Protein AF-A0A1H9WDF8-F1 (afdb_monomer_lite)

Sequence (140 aa):
MDHLDITRVYDLVGEPELVAFFSSITGPGIICSLLSLLVLVLGALVAVVLLIVSSLYTIVAAYSCVSSCFRAAEVHQLLPALLSPLLVWSLFVFQVFDGPDVAAPWEVLYAFLLGGPLTVTALSVWEVRRLRSRYGITLR

pLDDT: mean 81.58, std 13.09, range [47.5, 97.31]

Structure (mmCIF, N/CA/C/O backbone):
data_AF-A0A1H9WDF8-F1
#
_entry.id   AF-A0A1H9WDF8-F1
#
loop_
_atom_site.group_PDB
_atom_site.id
_atom_site.type_symbol
_atom_site.label_atom_id
_atom_site.label_alt_id
_atom_site.label_comp_id
_atom_site.label_asym_id
_atom_site.label_entity_id
_atom_site.label_seq_id
_atom_site.pdbx_PDB_ins_code
_atom_site.Cartn_x
_atom_site.Cartn_y
_atom_site.Cartn_z
_atom_site.occupancy
_atom_site.B_iso_or_equiv
_atom_site.auth_seq_id
_atom_site.auth_comp_id
_atom_site.auth_asym_id
_atom_site.auth_atom_id
_atom_site.pdbx_PDB_model_num
ATOM 1 N N . MET A 1 1 ? -17.655 -10.557 -17.897 1.00 47.50 1 MET A N 1
ATOM 2 C CA . MET A 1 1 ? -17.022 -9.219 -17.960 1.00 47.50 1 MET A CA 1
ATOM 3 C C . MET A 1 1 ? -15.687 -9.360 -17.276 1.00 47.50 1 MET A C 1
ATOM 5 O O . MET A 1 1 ? -15.622 -9.459 -16.057 1.00 47.50 1 MET A O 1
ATOM 9 N N . ASP A 1 2 ? -14.700 -9.672 -18.101 1.00 51.19 2 ASP A N 1
ATOM 10 C CA . ASP A 1 2 ? -13.918 -10.882 -17.916 1.00 51.19 2 ASP A CA 1
ATOM 11 C C . ASP A 1 2 ? -12.494 -10.574 -17.486 1.00 51.19 2 ASP A C 1
ATOM 13 O O . ASP A 1 2 ? -11.788 -9.777 -18.095 1.00 51.19 2 ASP A O 1
ATOM 17 N N . HIS A 1 3 ? -12.045 -11.319 -16.481 1.00 49.12 3 HIS A N 1
ATOM 18 C CA . HIS A 1 3 ? -10.657 -11.388 -16.027 1.00 49.12 3 HIS A CA 1
ATOM 19 C C . HIS A 1 3 ? -9.673 -11.804 -17.153 1.00 49.12 3 HIS A C 1
ATOM 21 O O . HIS A 1 3 ? -8.460 -11.732 -16.975 1.00 49.12 3 HIS A O 1
ATOM 27 N N . LEU A 1 4 ? -10.210 -12.226 -18.307 1.00 58.75 4 LEU A N 1
ATOM 28 C CA . LEU A 1 4 ? -9.519 -12.562 -19.553 1.00 58.75 4 LEU A CA 1
ATOM 29 C C . LEU A 1 4 ? -9.144 -11.337 -20.406 1.00 58.75 4 LEU A C 1
ATOM 31 O O . LEU A 1 4 ? -8.254 -11.457 -21.243 1.00 58.75 4 LEU A O 1
ATOM 35 N N . ASP A 1 5 ? -9.787 -10.178 -20.223 1.00 56.19 5 ASP A N 1
ATOM 36 C CA . ASP A 1 5 ? -9.415 -8.959 -20.960 1.00 56.19 5 ASP A CA 1
ATOM 37 C C . ASP A 1 5 ? -8.183 -8.283 -20.348 1.00 56.19 5 ASP A C 1
ATOM 39 O O . ASP A 1 5 ? -7.329 -7.789 -21.075 1.00 56.19 5 ASP A O 1
ATOM 43 N N . ILE A 1 6 ? -8.035 -8.310 -19.020 1.00 55.22 6 ILE A N 1
ATOM 44 C CA . ILE A 1 6 ? -6.915 -7.647 -18.326 1.00 55.22 6 ILE A CA 1
ATOM 45 C C . ILE A 1 6 ? -5.588 -8.364 -18.619 1.00 55.22 6 ILE A C 1
ATOM 47 O O . ILE A 1 6 ? -4.580 -7.714 -18.893 1.00 55.22 6 ILE A O 1
ATOM 51 N N . THR A 1 7 ? -5.594 -9.699 -18.638 1.00 55.25 7 THR A N 1
ATOM 52 C CA . THR A 1 7 ? -4.427 -10.506 -19.026 1.00 55.25 7 THR A CA 1
ATOM 53 C C . THR A 1 7 ? -4.113 -10.380 -20.512 1.00 55.25 7 THR A C 1
ATOM 55 O O . THR A 1 7 ? -2.948 -10.235 -20.863 1.00 55.25 7 THR A O 1
ATOM 58 N N . ARG A 1 8 ? -5.127 -10.303 -21.387 1.00 55.81 8 ARG A N 1
ATOM 59 C CA . ARG A 1 8 ? -4.907 -9.996 -22.808 1.00 55.81 8 ARG A CA 1
ATOM 60 C C . ARG A 1 8 ? -4.316 -8.612 -23.036 1.00 55.81 8 ARG A C 1
ATOM 62 O O . ARG A 1 8 ? -3.489 -8.477 -23.920 1.00 55.81 8 ARG A O 1
ATOM 69 N N . VAL A 1 9 ? -4.707 -7.591 -22.278 1.00 53.75 9 VAL A N 1
ATOM 70 C CA . VAL A 1 9 ? -4.127 -6.243 -22.406 1.00 53.75 9 VAL A CA 1
ATOM 71 C C . VAL A 1 9 ? -2.659 -6.224 -21.960 1.00 53.75 9 VAL A C 1
ATOM 73 O O . VAL A 1 9 ? -1.844 -5.581 -22.619 1.00 53.75 9 VAL A O 1
ATOM 76 N N . TYR A 1 10 ? -2.299 -6.977 -20.915 1.00 51.59 10 TYR A N 1
ATOM 77 C CA . TYR A 1 10 ? -0.899 -7.172 -20.507 1.00 51.59 10 TYR A CA 1
ATOM 78 C C . TYR A 1 10 ? -0.082 -7.955 -21.548 1.00 51.59 10 TYR A C 1
ATOM 80 O O . TYR A 1 10 ? 1.044 -7.569 -21.847 1.00 51.59 10 TYR A O 1
ATOM 88 N N . ASP A 1 11 ? -0.667 -8.992 -22.152 1.00 55.16 11 ASP A N 1
ATOM 89 C CA . ASP A 1 11 ? -0.054 -9.751 -23.251 1.00 55.16 11 ASP A CA 1
ATOM 90 C C . ASP A 1 11 ? 0.006 -8.953 -24.575 1.00 55.16 11 ASP A C 1
ATOM 92 O O . ASP A 1 11 ? 0.860 -9.223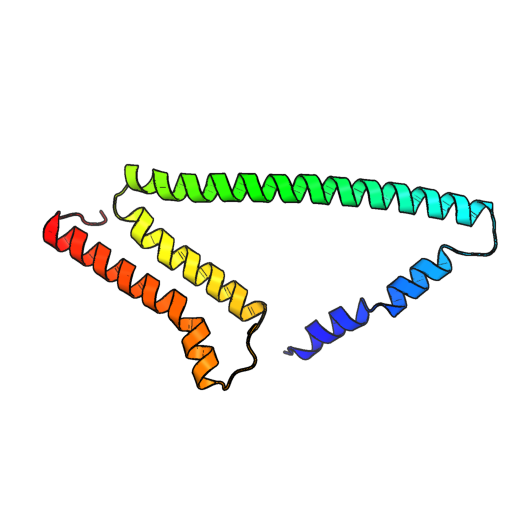 -25.419 1.00 55.16 11 ASP A O 1
ATOM 96 N N . LEU A 1 12 ? -0.870 -7.956 -24.773 1.00 55.41 12 LEU A N 1
ATOM 97 C CA . LEU A 1 12 ? -0.879 -7.049 -25.935 1.00 55.41 12 LEU A CA 1
ATOM 98 C C . LEU A 1 12 ? 0.159 -5.925 -25.814 1.00 55.41 12 LEU A C 1
ATOM 100 O O . LEU A 1 12 ? 0.743 -5.545 -26.822 1.00 55.41 12 LEU A O 1
ATOM 104 N N . VAL A 1 13 ? 0.464 -5.463 -24.595 1.00 56.12 13 VAL A N 1
ATOM 105 C CA . VAL A 1 13 ? 1.703 -4.710 -24.276 1.00 56.12 13 VAL A CA 1
ATOM 106 C C . VAL A 1 13 ? 2.890 -5.683 -24.140 1.00 56.12 13 VAL A C 1
ATOM 108 O O . VAL A 1 13 ? 3.914 -5.395 -23.526 1.00 56.12 13 VAL A O 1
ATOM 111 N N . GLY A 1 14 ? 2.745 -6.880 -24.707 1.00 52.88 14 GLY A N 1
ATOM 112 C CA . GLY A 1 14 ? 3.720 -7.937 -24.650 1.00 52.88 14 GLY A CA 1
ATOM 113 C C . GLY A 1 14 ? 5.028 -7.503 -25.288 1.00 52.88 14 GLY A C 1
ATOM 114 O O . GLY A 1 14 ? 5.071 -6.975 -26.399 1.00 52.88 14 GLY A O 1
ATOM 115 N N . GLU A 1 15 ? 6.097 -7.836 -24.579 1.00 61.97 15 GLU A N 1
ATOM 116 C CA . GLU A 1 15 ? 7.461 -8.113 -25.027 1.00 61.97 15 GLU A CA 1
ATOM 117 C C . GLU A 1 15 ? 7.725 -8.067 -26.555 1.00 61.97 15 GLU A C 1
ATOM 119 O O . GLU A 1 15 ? 8.644 -7.348 -26.945 1.00 61.97 15 GLU A O 1
ATOM 124 N N . PRO A 1 16 ? 6.983 -8.750 -27.462 1.00 63.38 16 PRO A N 1
ATOM 125 C CA . PRO A 1 16 ? 7.164 -8.608 -28.913 1.00 63.38 16 PRO A CA 1
ATOM 126 C C . PRO A 1 16 ? 7.035 -7.181 -29.477 1.00 63.38 16 PRO A C 1
ATOM 128 O O . PRO A 1 16 ? 7.811 -6.841 -30.369 1.00 63.38 16 PRO A O 1
ATOM 131 N N . GLU A 1 17 ? 6.112 -6.340 -28.997 1.00 63.88 17 GLU A N 1
ATOM 132 C CA . GLU A 1 17 ? 5.988 -4.945 -29.465 1.00 63.88 17 GLU A CA 1
ATOM 133 C C . GLU A 1 17 ? 7.149 -4.084 -28.965 1.00 63.88 17 GLU A C 1
ATOM 135 O O . GLU A 1 17 ? 7.714 -3.297 -29.727 1.00 63.88 17 GLU A O 1
ATOM 140 N N . LEU A 1 18 ? 7.562 -4.290 -27.711 1.00 63.72 18 LEU A N 1
ATOM 141 C CA . LEU A 1 18 ? 8.752 -3.660 -27.148 1.00 63.72 18 LEU A CA 1
ATOM 142 C C . LEU A 1 18 ? 9.993 -4.051 -27.953 1.00 63.72 18 LEU A C 1
ATOM 144 O O . LEU A 1 18 ? 10.725 -3.182 -28.418 1.00 63.72 18 LEU A O 1
ATOM 148 N N . VAL A 1 19 ? 10.210 -5.346 -28.191 1.00 65.69 19 VAL A N 1
ATOM 149 C CA . VAL A 1 19 ? 11.358 -5.862 -28.950 1.00 65.69 19 VAL A CA 1
ATOM 150 C C . VAL A 1 19 ? 11.328 -5.387 -30.407 1.00 65.69 19 VAL A C 1
ATOM 152 O O . VAL A 1 19 ? 12.374 -5.014 -30.940 1.00 65.69 19 VAL A O 1
ATOM 155 N N . ALA A 1 20 ? 10.156 -5.319 -31.046 1.00 67.44 20 ALA A N 1
ATOM 156 C CA . ALA A 1 20 ? 10.003 -4.773 -32.395 1.00 67.44 20 ALA A CA 1
ATOM 157 C C . ALA A 1 20 ? 10.330 -3.271 -32.442 1.00 67.44 20 ALA A C 1
ATOM 159 O O . ALA A 1 20 ? 11.092 -2.835 -33.309 1.00 67.44 20 ALA A O 1
ATOM 160 N N . PHE A 1 21 ? 9.849 -2.496 -31.470 1.00 68.69 21 PHE A N 1
ATOM 161 C CA . PHE A 1 21 ? 10.190 -1.086 -31.303 1.00 68.69 21 PHE A CA 1
ATOM 162 C C . PHE A 1 21 ? 11.702 -0.885 -31.080 1.00 68.69 21 PHE A C 1
ATOM 164 O O . PHE A 1 21 ? 12.330 -0.103 -31.798 1.00 68.69 21 PHE A O 1
ATOM 171 N N . PHE A 1 22 ? 12.323 -1.657 -30.180 1.00 67.19 22 PHE A N 1
ATOM 172 C CA . PHE A 1 22 ? 13.775 -1.642 -29.940 1.00 67.19 22 PHE A CA 1
ATOM 173 C C . PHE A 1 22 ? 14.587 -2.071 -31.175 1.00 67.19 22 PHE A C 1
ATOM 175 O O . PHE A 1 22 ? 15.658 -1.523 -31.443 1.00 67.19 22 PHE A O 1
ATOM 182 N N . SER A 1 23 ? 14.075 -3.006 -31.979 1.00 64.38 23 SER A N 1
ATOM 183 C CA . SER A 1 23 ? 14.723 -3.420 -33.229 1.00 64.38 23 SER A CA 1
ATOM 184 C C . SER A 1 23 ? 14.635 -2.341 -34.317 1.00 64.38 23 SER A C 1
ATOM 186 O O . SER A 1 23 ? 15.618 -2.094 -35.015 1.00 64.38 23 SER A O 1
ATOM 188 N N . SER A 1 24 ? 13.508 -1.621 -34.404 1.00 65.94 24 SER A N 1
ATOM 189 C CA . SER A 1 24 ? 13.288 -0.522 -35.355 1.00 65.94 24 SER A CA 1
ATOM 190 C C . SER A 1 24 ? 14.152 0.707 -35.056 1.00 65.94 24 SER A C 1
ATOM 192 O O . SER A 1 24 ? 14.494 1.458 -35.970 1.00 65.94 24 SER A O 1
ATOM 194 N N . ILE A 1 25 ? 14.525 0.908 -33.791 1.00 62.16 25 ILE A N 1
ATOM 195 C CA . ILE A 1 25 ? 15.504 1.912 -33.345 1.00 62.16 25 ILE A CA 1
ATOM 196 C C . ILE A 1 25 ? 16.901 1.637 -33.939 1.00 62.16 25 ILE A C 1
ATOM 198 O O . ILE A 1 25 ? 17.668 2.562 -34.215 1.00 62.16 25 ILE A O 1
ATOM 202 N N . THR A 1 26 ? 17.207 0.369 -34.227 1.00 64.00 26 THR A N 1
ATOM 203 C CA . THR A 1 26 ? 18.508 -0.108 -34.722 1.00 64.00 26 THR A CA 1
ATOM 204 C C . THR A 1 26 ? 18.526 -0.251 -36.257 1.00 64.00 26 THR A C 1
ATOM 206 O O . THR A 1 26 ? 19.040 -1.221 -36.809 1.00 64.00 26 THR A O 1
ATOM 209 N N . GLY A 1 27 ? 17.916 0.691 -36.983 1.00 65.88 27 GLY A N 1
ATOM 210 C CA . GLY A 1 27 ? 17.910 0.701 -38.453 1.00 65.88 27 GLY A CA 1
ATOM 211 C C . GLY A 1 27 ? 19.287 1.015 -39.086 1.00 65.88 27 GLY A C 1
ATOM 212 O O . GLY A 1 27 ? 20.150 1.601 -38.432 1.00 65.88 27 GLY A O 1
ATOM 213 N N . PRO A 1 28 ? 19.506 0.694 -40.382 1.00 67.06 28 PRO A N 1
ATOM 214 C CA . PRO A 1 28 ? 20.829 0.682 -41.038 1.00 67.06 28 PRO A CA 1
ATOM 215 C C . PRO A 1 28 ? 21.495 2.056 -41.275 1.00 67.06 28 PRO A C 1
ATOM 217 O O . PRO A 1 28 ? 22.611 2.119 -41.787 1.00 67.06 28 PRO A O 1
ATOM 220 N N . GLY A 1 29 ? 20.842 3.168 -40.922 1.00 73.00 29 GLY A N 1
ATOM 221 C CA . GLY A 1 29 ? 21.397 4.516 -41.071 1.00 73.00 29 GLY A CA 1
ATOM 222 C C . GLY A 1 29 ? 22.118 4.998 -39.810 1.00 73.00 29 GLY A C 1
ATOM 223 O O . GLY A 1 29 ? 21.488 5.155 -38.766 1.00 73.00 29 GLY A O 1
ATOM 224 N N . ILE A 1 30 ? 23.411 5.329 -39.923 1.00 77.81 30 ILE A N 1
ATOM 225 C CA . ILE A 1 30 ? 24.256 5.792 -38.800 1.00 77.81 30 ILE A CA 1
ATOM 226 C C . ILE A 1 30 ? 23.647 7.020 -38.093 1.00 77.81 30 ILE A C 1
ATOM 228 O O . ILE A 1 30 ? 23.605 7.068 -36.869 1.00 77.81 30 ILE A O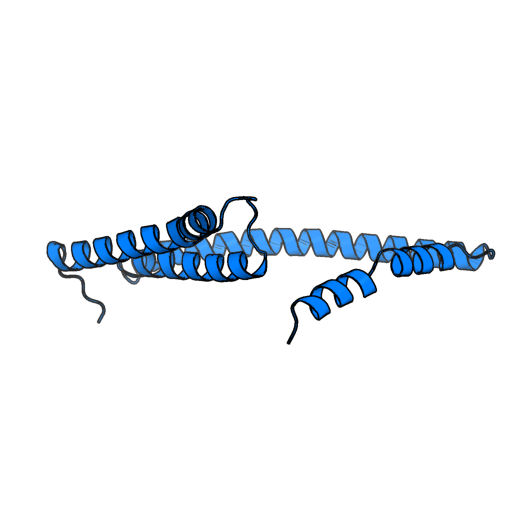 1
ATOM 232 N N . ILE A 1 31 ? 23.111 7.992 -38.841 1.00 79.75 31 ILE A N 1
ATOM 233 C CA . ILE A 1 31 ? 22.520 9.219 -38.270 1.00 79.75 31 ILE A CA 1
ATOM 234 C C . ILE A 1 31 ? 21.224 8.916 -37.496 1.00 79.75 31 ILE A C 1
ATOM 236 O O . ILE A 1 31 ? 21.022 9.444 -36.404 1.00 79.75 31 ILE A O 1
ATOM 240 N N . CYS A 1 32 ? 20.361 8.043 -38.025 1.00 76.19 32 CYS A N 1
ATOM 241 C CA . CYS A 1 32 ? 19.112 7.653 -37.365 1.00 76.19 32 CYS A CA 1
ATOM 242 C C . CYS A 1 32 ? 19.375 6.846 -36.088 1.00 76.19 32 CYS A C 1
ATOM 244 O O . CYS A 1 32 ? 18.732 7.098 -35.072 1.00 76.19 32 CYS A O 1
ATOM 246 N N . SER A 1 33 ? 20.357 5.939 -36.119 1.00 78.69 33 SER A N 1
ATOM 247 C CA . SER A 1 33 ? 20.768 5.168 -34.943 1.00 78.69 33 SER A CA 1
ATOM 248 C C . SER A 1 33 ? 21.351 6.073 -33.848 1.00 78.69 33 SER A C 1
ATOM 250 O O . SER A 1 33 ? 20.961 5.949 -32.689 1.00 78.69 33 SER A O 1
ATOM 252 N N . LEU A 1 34 ? 22.193 7.057 -34.200 1.00 83.44 34 LEU A N 1
ATOM 253 C CA . LEU A 1 34 ? 22.736 8.021 -33.232 1.00 83.44 34 LEU A CA 1
ATOM 254 C C . LEU A 1 34 ? 21.651 8.910 -32.606 1.00 83.44 34 LEU A C 1
ATOM 256 O O . LEU A 1 34 ? 21.661 9.119 -31.393 1.00 83.44 34 LEU A O 1
ATOM 260 N N . LEU A 1 35 ? 20.703 9.410 -33.406 1.00 86.00 35 LEU A N 1
ATOM 261 C CA . LEU A 1 35 ? 19.579 10.203 -32.897 1.00 86.00 35 LEU A CA 1
ATOM 262 C C . LEU A 1 35 ? 18.670 9.378 -31.981 1.00 86.00 35 LEU A C 1
ATOM 264 O O . LEU A 1 35 ? 18.263 9.861 -30.926 1.00 86.00 35 LEU A O 1
ATOM 268 N N . SER A 1 36 ? 18.377 8.133 -32.355 1.00 82.00 36 SER A N 1
ATOM 269 C CA . SER A 1 36 ? 17.530 7.255 -31.552 1.00 82.00 36 SER A CA 1
ATOM 270 C C . SER A 1 36 ? 18.191 6.856 -30.229 1.00 82.00 36 SER A C 1
ATOM 272 O O . SER A 1 36 ? 17.549 6.921 -29.180 1.00 82.00 36 SER A O 1
ATOM 274 N N . LEU A 1 37 ? 19.496 6.558 -30.247 1.00 84.38 37 LEU A N 1
ATOM 275 C CA . LEU A 1 37 ? 20.277 6.293 -29.039 1.00 84.38 37 LEU A CA 1
ATOM 276 C C . LEU A 1 37 ? 20.271 7.507 -28.102 1.00 84.38 37 LEU A C 1
ATOM 278 O O . LEU A 1 37 ? 20.034 7.355 -26.906 1.00 84.38 37 LEU A O 1
ATOM 282 N N . LEU A 1 38 ? 20.466 8.716 -28.636 1.00 89.56 38 LEU A N 1
ATOM 283 C CA . LEU A 1 38 ? 20.443 9.947 -27.845 1.00 89.56 38 LEU A CA 1
ATOM 284 C C . LEU A 1 38 ? 19.085 10.160 -27.157 1.00 89.56 38 LEU A C 1
ATOM 286 O O . LEU A 1 38 ? 19.050 10.457 -25.963 1.00 89.56 38 LEU A O 1
ATOM 290 N N . VAL A 1 39 ? 17.972 9.969 -27.875 1.00 89.75 39 VAL A N 1
ATOM 291 C CA . VAL A 1 39 ? 16.619 10.083 -27.298 1.00 89.75 39 VAL A CA 1
ATOM 292 C C . VAL A 1 39 ? 16.380 9.018 -26.230 1.00 89.75 39 VAL A C 1
ATOM 294 O O . VAL A 1 39 ? 15.842 9.338 -25.173 1.00 89.75 39 VAL A O 1
ATOM 297 N N . LEU A 1 40 ? 16.812 7.776 -26.463 1.00 88.31 40 LEU A N 1
ATOM 298 C CA . LEU A 1 40 ? 16.659 6.688 -25.498 1.00 88.31 40 LEU A CA 1
ATOM 299 C C . LEU A 1 40 ? 17.452 6.950 -24.213 1.00 88.31 40 LEU A C 1
ATOM 301 O O . LEU A 1 40 ? 16.918 6.769 -23.123 1.00 88.31 40 LEU A O 1
ATOM 305 N N . VAL A 1 41 ? 18.691 7.438 -24.320 1.00 91.25 41 VAL A N 1
ATOM 306 C CA . VAL A 1 41 ? 19.514 7.787 -23.151 1.00 91.25 41 VAL A CA 1
ATOM 307 C C . VAL A 1 41 ? 18.895 8.945 -22.368 1.00 91.25 41 VAL A C 1
ATOM 309 O O . VAL A 1 41 ? 18.801 8.869 -21.144 1.00 91.25 41 VAL A O 1
ATOM 312 N N . LEU A 1 42 ? 18.423 9.995 -23.048 1.00 94.62 42 LEU A N 1
ATOM 313 C CA . LEU A 1 42 ? 17.735 11.106 -22.385 1.00 94.62 42 LEU A CA 1
ATOM 314 C C . LEU A 1 42 ? 16.434 10.649 -21.715 1.00 94.62 42 LEU A C 1
ATOM 316 O O . LEU A 1 42 ? 16.187 10.997 -20.562 1.00 94.62 42 LEU A O 1
ATOM 320 N N . GLY A 1 43 ? 15.629 9.836 -22.402 1.00 93.12 43 GLY A N 1
ATOM 321 C CA . GLY A 1 43 ? 14.397 9.267 -21.860 1.00 93.12 43 GLY A CA 1
ATOM 322 C C . GLY A 1 43 ? 14.655 8.387 -20.638 1.00 93.12 43 GLY A C 1
ATOM 323 O O . GLY A 1 43 ? 13.981 8.540 -19.622 1.00 93.12 43 GLY A O 1
ATOM 324 N N . ALA A 1 44 ? 15.678 7.531 -20.693 1.00 90.81 44 ALA A N 1
ATOM 325 C CA . ALA A 1 44 ? 16.088 6.692 -19.572 1.00 90.81 44 ALA A CA 1
ATOM 326 C C . ALA A 1 44 ? 16.553 7.530 -18.372 1.00 90.81 44 ALA A C 1
ATOM 328 O O . ALA A 1 44 ? 16.148 7.254 -17.246 1.00 90.81 44 ALA A O 1
ATOM 329 N N . LEU A 1 45 ? 17.341 8.588 -18.594 1.00 95.81 45 LEU A N 1
ATOM 330 C CA . LEU A 1 45 ? 17.755 9.497 -17.521 1.00 95.81 45 LEU A CA 1
ATOM 331 C C . LEU A 1 45 ? 16.558 10.196 -16.873 1.00 95.81 45 LEU A C 1
ATOM 333 O O . LEU A 1 45 ? 16.474 10.243 -15.647 1.00 95.81 45 LEU A O 1
ATOM 337 N N . VAL A 1 46 ? 15.608 10.693 -17.670 1.00 96.75 46 VAL A N 1
ATOM 338 C CA . VAL A 1 46 ? 14.374 11.300 -17.149 1.00 96.75 46 VAL A CA 1
ATOM 339 C C . VAL A 1 46 ? 13.569 10.277 -16.348 1.00 96.75 46 VAL A C 1
ATOM 341 O O . VAL A 1 46 ? 13.150 10.584 -15.235 1.00 96.75 46 VAL A O 1
ATOM 344 N N . ALA A 1 47 ? 13.401 9.055 -16.857 1.00 93.62 47 ALA A N 1
ATOM 345 C CA . ALA A 1 47 ? 12.696 7.989 -16.152 1.00 93.62 47 ALA A CA 1
ATOM 346 C C . ALA A 1 47 ? 13.361 7.655 -14.807 1.00 93.62 47 ALA A C 1
ATOM 348 O O . ALA A 1 47 ? 12.677 7.582 -13.790 1.00 93.62 47 ALA A O 1
ATOM 349 N N . VAL A 1 48 ? 14.691 7.535 -14.768 1.00 96.12 48 VAL A N 1
ATOM 350 C CA . VAL A 1 48 ? 15.445 7.293 -13.527 1.00 96.12 48 VAL A CA 1
ATOM 351 C C . VAL A 1 48 ? 15.256 8.439 -12.533 1.00 96.12 48 VAL A C 1
ATOM 353 O O . VAL A 1 48 ? 14.989 8.189 -11.359 1.00 96.12 48 VAL A O 1
ATOM 356 N N . VAL A 1 49 ? 15.333 9.693 -12.986 1.00 97.31 49 VAL A N 1
ATOM 357 C CA . VAL A 1 49 ? 15.088 10.858 -12.123 1.00 97.31 49 VAL A CA 1
ATOM 358 C C . VAL A 1 49 ? 13.665 10.831 -11.566 1.00 97.31 49 VAL A C 1
ATOM 360 O O . VAL A 1 49 ? 13.481 11.020 -10.365 1.00 97.31 49 VAL A O 1
ATOM 363 N N . LEU A 1 50 ? 12.662 10.543 -12.400 1.00 96.06 50 LEU A N 1
ATOM 364 C CA . LEU A 1 50 ? 11.269 10.438 -11.965 1.00 96.06 50 LEU A CA 1
ATOM 365 C C . LEU A 1 50 ? 11.064 9.303 -10.958 1.00 96.06 50 LEU A C 1
ATOM 367 O O . LEU A 1 50 ? 10.359 9.503 -9.973 1.00 96.06 50 LEU A O 1
ATOM 371 N N . LEU A 1 51 ? 11.706 8.148 -11.150 1.00 95.06 51 LEU A N 1
ATOM 372 C CA . LEU A 1 51 ? 11.651 7.038 -10.198 1.00 95.06 51 LEU A CA 1
ATOM 373 C C . LEU A 1 51 ? 12.281 7.407 -8.853 1.00 95.06 51 LEU A C 1
ATOM 375 O O . LEU A 1 51 ? 11.703 7.109 -7.810 1.00 95.06 51 LEU A O 1
ATOM 379 N N . ILE A 1 52 ? 13.424 8.098 -8.858 1.00 96.62 52 ILE A N 1
ATOM 380 C CA . ILE A 1 52 ? 14.074 8.562 -7.625 1.00 96.62 52 ILE A CA 1
ATOM 381 C C . ILE A 1 52 ? 13.173 9.564 -6.897 1.00 96.62 52 ILE A C 1
ATOM 383 O O . ILE A 1 52 ? 12.934 9.419 -5.698 1.00 96.62 52 ILE A O 1
ATOM 387 N N . VAL A 1 53 ? 12.636 10.558 -7.611 1.00 97.19 53 VAL A N 1
ATOM 388 C CA . VAL A 1 53 ? 11.749 11.576 -7.028 1.00 97.19 53 VAL A CA 1
ATOM 389 C C . VAL A 1 53 ? 10.464 10.943 -6.497 1.00 97.19 53 VAL A C 1
ATOM 391 O O . VAL A 1 53 ? 10.063 11.241 -5.374 1.00 97.19 53 VAL A O 1
ATOM 394 N N . SER A 1 54 ? 9.842 10.048 -7.267 1.00 93.38 54 SER A N 1
ATOM 395 C CA . SER A 1 54 ? 8.637 9.322 -6.860 1.00 93.38 54 SER A CA 1
ATOM 396 C C . SER A 1 54 ? 8.898 8.475 -5.616 1.00 93.38 54 SER A C 1
ATOM 398 O O . SER A 1 54 ? 8.161 8.587 -4.640 1.00 93.38 54 SER A O 1
ATOM 400 N N . SER A 1 55 ? 9.995 7.716 -5.586 1.00 94.69 55 SER A N 1
ATOM 401 C CA . SER A 1 55 ? 10.377 6.899 -4.432 1.00 94.69 55 SER A CA 1
ATOM 402 C C . SER A 1 55 ? 10.580 7.750 -3.174 1.00 94.69 55 SER A C 1
ATOM 404 O O . SER A 1 55 ? 9.936 7.512 -2.150 1.00 94.69 55 SER A O 1
ATOM 406 N N . LEU A 1 56 ? 11.370 8.824 -3.255 1.00 96.81 56 LEU A N 1
ATOM 407 C CA . LEU A 1 56 ? 11.567 9.736 -2.124 1.00 96.81 56 LEU A CA 1
ATOM 408 C C . LEU A 1 56 ? 10.250 10.368 -1.661 1.00 96.81 56 LEU A C 1
ATOM 410 O O . LEU A 1 56 ? 9.982 10.425 -0.460 1.00 96.81 56 LEU A O 1
ATOM 414 N N . TYR A 1 57 ? 9.406 10.793 -2.603 1.00 96.12 57 TYR A N 1
ATOM 415 C CA . TYR A 1 57 ? 8.091 11.339 -2.295 1.00 96.12 57 TYR A CA 1
ATOM 416 C C . TYR A 1 57 ? 7.208 10.318 -1.569 1.00 96.12 57 TYR A C 1
ATOM 418 O O . TYR A 1 57 ? 6.608 10.660 -0.553 1.00 96.12 57 TYR A O 1
ATOM 426 N N . THR A 1 58 ? 7.167 9.061 -2.024 1.00 93.88 58 THR A N 1
ATOM 427 C CA . THR A 1 58 ? 6.377 8.006 -1.369 1.00 93.88 58 THR A CA 1
ATOM 428 C C . THR A 1 58 ? 6.846 7.728 0.057 1.00 93.88 58 THR A C 1
ATOM 430 O O . THR A 1 58 ? 6.010 7.596 0.948 1.00 93.88 58 THR A O 1
ATOM 433 N N . ILE A 1 59 ? 8.160 7.728 0.314 1.00 96.44 59 ILE A N 1
ATOM 434 C CA . ILE A 1 59 ? 8.719 7.538 1.661 1.00 96.44 59 ILE A CA 1
ATOM 435 C C . ILE A 1 59 ? 8.311 8.694 2.583 1.00 96.44 59 ILE A C 1
ATOM 437 O O . ILE A 1 59 ? 7.843 8.464 3.700 1.00 96.44 59 ILE A O 1
ATOM 441 N N . VAL A 1 60 ? 8.450 9.938 2.115 1.00 96.19 60 VAL A N 1
ATOM 442 C CA . VAL A 1 60 ? 8.060 11.126 2.889 1.00 96.19 60 VAL A CA 1
ATOM 443 C C . VAL A 1 60 ? 6.554 11.128 3.151 1.00 96.19 60 VAL A C 1
ATOM 445 O O . VAL A 1 60 ? 6.133 11.326 4.290 1.00 96.19 60 VAL A O 1
ATOM 448 N N . ALA A 1 61 ? 5.740 10.843 2.134 1.00 92.88 61 ALA A N 1
ATOM 449 C CA . ALA A 1 61 ? 4.290 10.767 2.263 1.00 92.88 61 ALA A CA 1
ATOM 450 C C . ALA A 1 61 ? 3.861 9.676 3.259 1.00 92.88 61 ALA A C 1
ATOM 452 O O . ALA A 1 61 ? 3.011 9.929 4.115 1.00 92.88 61 ALA A O 1
ATOM 453 N N . ALA A 1 62 ? 4.485 8.495 3.211 1.00 90.19 62 ALA A N 1
ATOM 454 C CA . ALA A 1 62 ? 4.230 7.412 4.156 1.00 90.19 62 ALA A CA 1
ATOM 455 C C . ALA A 1 62 ? 4.580 7.822 5.595 1.00 90.19 62 ALA A C 1
ATOM 457 O O . ALA A 1 62 ? 3.764 7.649 6.503 1.00 90.19 62 ALA A O 1
ATOM 458 N N . TYR A 1 63 ? 5.747 8.439 5.806 1.00 92.00 63 TYR A N 1
ATOM 459 C CA . TYR A 1 63 ? 6.153 8.944 7.120 1.00 92.00 63 TYR A CA 1
ATOM 460 C C . TYR A 1 63 ? 5.184 10.010 7.657 1.00 92.00 63 TYR A C 1
ATOM 462 O O . TYR A 1 63 ? 4.751 9.954 8.814 1.00 92.00 63 TYR A O 1
ATOM 470 N N . SER A 1 64 ? 4.789 10.969 6.817 1.00 90.94 64 SER A N 1
ATOM 471 C CA . SER A 1 64 ? 3.812 12.000 7.174 1.00 90.94 64 SER A CA 1
ATOM 472 C C . SER A 1 64 ? 2.437 11.410 7.494 1.00 90.94 64 SER A C 1
ATOM 474 O O . SER A 1 64 ? 1.787 11.860 8.437 1.00 90.94 64 SER A O 1
ATOM 476 N N . CYS A 1 65 ? 2.003 10.376 6.773 1.00 87.19 65 CYS A N 1
ATOM 477 C CA . CYS A 1 65 ? 0.742 9.683 7.029 1.00 87.19 65 CYS A CA 1
ATOM 478 C C . CYS A 1 65 ? 0.755 8.975 8.394 1.00 87.19 65 CYS A C 1
ATOM 480 O O . CYS A 1 65 ? -0.125 9.201 9.228 1.00 87.19 65 CYS A O 1
ATOM 482 N N . VAL A 1 66 ? 1.799 8.185 8.666 1.00 85.81 66 VAL A N 1
ATOM 483 C CA . VAL A 1 66 ? 1.947 7.440 9.926 1.00 85.81 66 VAL A CA 1
ATOM 484 C C . VAL A 1 66 ? 2.068 8.387 11.123 1.00 85.81 66 VAL A C 1
ATOM 486 O O . VAL A 1 66 ? 1.367 8.216 12.121 1.00 85.81 66 VAL A O 1
ATOM 489 N N . SER A 1 67 ? 2.899 9.428 11.023 1.00 86.56 67 SER A N 1
ATOM 490 C CA . SER A 1 67 ? 3.041 10.427 12.094 1.00 86.56 67 SER A CA 1
ATOM 491 C C . SER A 1 67 ? 1.740 11.191 12.359 1.00 86.56 67 SER A C 1
ATOM 493 O O . SER A 1 67 ? 1.408 11.456 13.517 1.00 86.56 67 SER A O 1
ATOM 495 N N . SER A 1 68 ? 0.959 11.483 11.316 1.00 84.38 68 SER A N 1
ATOM 496 C CA . SER A 1 68 ? -0.366 12.096 11.459 1.00 84.38 68 SER A CA 1
ATOM 497 C C . SER A 1 68 ? -1.356 11.165 12.162 1.00 84.38 68 SER A C 1
ATOM 499 O O . SER A 1 68 ? -2.092 11.620 13.034 1.00 84.38 68 SER A O 1
ATOM 501 N N . CYS A 1 69 ? -1.337 9.861 11.863 1.00 80.69 69 CYS A N 1
ATOM 502 C CA . CYS A 1 69 ? -2.184 8.874 12.543 1.00 80.69 69 CYS A CA 1
ATOM 503 C C . CYS A 1 69 ? -1.863 8.760 14.041 1.00 80.69 69 CYS A C 1
ATOM 505 O O . CYS A 1 69 ? -2.776 8.630 14.854 1.00 80.69 69 CYS A O 1
ATOM 507 N N . PHE A 1 70 ? -0.587 8.854 14.430 1.00 76.56 70 PHE A N 1
ATOM 508 C CA . PHE A 1 70 ? -0.202 8.857 15.845 1.00 76.56 70 PHE A CA 1
ATOM 509 C C . PHE A 1 70 ? -0.561 10.167 16.551 1.00 76.56 70 PHE A C 1
ATOM 511 O O . PHE A 1 70 ? -1.085 10.131 17.662 1.00 76.56 70 PHE A O 1
ATOM 518 N N . ARG A 1 71 ? -0.371 11.322 15.900 1.00 83.00 71 ARG A N 1
ATOM 519 C CA . ARG A 1 71 ? -0.812 12.621 16.446 1.00 83.00 71 ARG A CA 1
ATOM 520 C C . ARG A 1 71 ? -2.332 12.744 16.532 1.00 83.00 71 ARG A C 1
ATOM 522 O O . ARG A 1 71 ? -2.829 13.488 17.369 1.00 83.00 71 ARG A O 1
ATOM 529 N N . ALA A 1 72 ? -3.088 11.980 15.744 1.00 75.19 72 ALA A N 1
ATOM 530 C CA . ALA A 1 72 ? -4.544 11.920 15.865 1.00 75.19 72 ALA A CA 1
ATOM 531 C C . ALA A 1 72 ? -5.002 11.441 17.259 1.00 75.19 72 ALA A C 1
ATOM 533 O O . ALA A 1 72 ? -6.087 11.817 17.701 1.00 75.19 72 ALA A O 1
ATOM 534 N N . ALA A 1 73 ? -4.161 10.692 17.986 1.00 70.56 73 ALA A N 1
ATOM 535 C CA . ALA A 1 73 ? -4.411 10.327 19.381 1.00 70.56 73 ALA A CA 1
ATOM 536 C C . ALA A 1 73 ? -4.545 11.549 20.306 1.00 70.56 73 ALA A C 1
ATOM 538 O O . ALA A 1 73 ? -5.299 11.492 21.278 1.00 70.56 73 ALA A O 1
ATOM 539 N N . GLU A 1 74 ? -3.841 12.645 19.999 1.00 74.31 74 GLU A N 1
ATOM 540 C CA . GLU A 1 74 ? -3.888 13.887 20.779 1.00 74.31 74 GLU A CA 1
ATOM 541 C C . GLU A 1 74 ? -5.220 14.625 20.603 1.00 74.31 74 GLU A C 1
ATOM 543 O O . GLU A 1 74 ? -5.694 15.264 21.538 1.00 74.31 74 GLU A O 1
ATOM 548 N N . VAL A 1 75 ? -5.849 14.510 19.426 1.00 80.25 75 VAL A N 1
ATOM 549 C CA . VAL A 1 75 ? -7.160 15.119 19.146 1.00 80.25 75 VAL A CA 1
ATOM 550 C C . VAL A 1 75 ? -8.278 14.275 19.747 1.00 80.25 75 VAL A C 1
ATOM 552 O O . VAL A 1 75 ? -9.158 14.795 20.430 1.00 80.25 75 VAL A O 1
ATOM 555 N N . HIS A 1 76 ? -8.248 12.961 19.509 1.00 81.44 76 HIS A N 1
ATOM 556 C CA . HIS A 1 76 ? -9.201 12.038 20.105 1.00 81.44 76 HIS A CA 1
ATOM 557 C C . HIS A 1 76 ? -8.554 10.678 20.350 1.00 81.44 76 HIS A C 1
ATOM 559 O O . HIS A 1 76 ? -8.104 9.997 19.431 1.00 81.44 76 HIS A O 1
ATOM 565 N N . GLN A 1 77 ? -8.645 10.208 21.592 1.00 81.69 77 GLN A N 1
ATOM 566 C CA . GLN A 1 77 ? -8.055 8.938 22.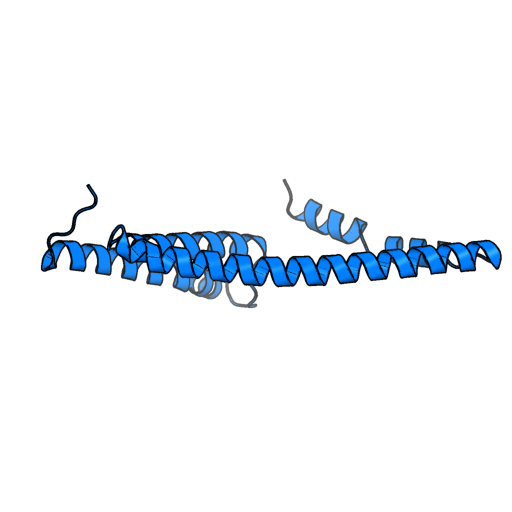033 1.00 81.69 77 GLN A CA 1
ATOM 567 C C . GLN A 1 77 ? -8.596 7.689 21.299 1.00 81.69 77 GLN A C 1
ATOM 569 O O . GLN A 1 77 ? -8.024 6.612 21.419 1.00 81.69 77 GLN A O 1
ATOM 574 N N . LEU A 1 78 ? -9.687 7.819 20.531 1.00 82.75 78 LEU A N 1
ATOM 575 C CA . LEU A 1 78 ? -10.304 6.727 19.769 1.00 82.75 78 LEU A CA 1
ATOM 576 C C . LEU A 1 78 ? -9.849 6.689 18.303 1.00 82.75 78 LEU A C 1
ATOM 578 O O . LEU A 1 78 ? -10.020 5.662 17.650 1.00 82.75 78 LEU A O 1
ATOM 582 N N . LEU A 1 79 ? -9.256 7.771 17.783 1.00 85.06 79 LEU A N 1
ATOM 583 C CA . LEU A 1 79 ? -8.826 7.851 16.384 1.00 85.06 79 LEU A CA 1
ATOM 584 C C . LEU A 1 79 ? -7.806 6.766 16.011 1.00 85.06 79 LEU A C 1
ATOM 586 O O . LEU A 1 79 ? -8.032 6.106 15.001 1.00 85.06 79 LEU A O 1
ATOM 590 N N . PRO A 1 80 ? -6.752 6.482 16.804 1.00 84.06 80 PRO A N 1
ATOM 591 C CA . PRO A 1 80 ? -5.794 5.429 16.459 1.00 84.06 80 PRO A CA 1
ATOM 592 C C . PRO A 1 80 ? -6.447 4.045 16.379 1.00 84.06 80 PRO A C 1
ATOM 594 O O . PRO A 1 80 ? -6.168 3.271 15.462 1.00 84.06 80 PRO A O 1
ATOM 597 N N . ALA A 1 81 ? -7.362 3.758 17.312 1.00 87.38 81 ALA A N 1
ATOM 598 C CA . ALA A 1 81 ? -8.089 2.496 17.354 1.00 87.38 81 ALA A CA 1
ATOM 599 C C . ALA A 1 81 ? -8.999 2.318 16.131 1.00 87.38 81 ALA A C 1
ATOM 601 O O . ALA A 1 81 ? -9.164 1.192 15.678 1.00 87.38 81 ALA A O 1
ATOM 602 N N . LEU A 1 82 ? -9.564 3.394 15.573 1.00 87.62 82 LEU A N 1
ATOM 603 C CA . LEU A 1 82 ? -10.408 3.346 14.371 1.00 87.62 82 LEU A CA 1
ATOM 604 C C . LEU A 1 82 ? -9.602 3.385 13.065 1.00 87.62 82 LEU A C 1
ATOM 606 O O . LEU A 1 82 ? -9.968 2.721 12.096 1.00 87.62 82 LEU A O 1
ATOM 610 N N . LEU A 1 83 ? -8.495 4.129 13.037 1.00 88.38 83 LEU A N 1
ATOM 611 C CA . LEU A 1 83 ? -7.624 4.242 11.866 1.00 88.38 83 LEU A CA 1
ATOM 612 C C . LEU A 1 83 ? -6.954 2.909 11.529 1.00 88.38 83 LEU A C 1
ATOM 614 O O . LEU A 1 83 ? -6.854 2.563 10.357 1.00 88.38 83 LEU A O 1
ATOM 618 N N . SER A 1 84 ? -6.539 2.139 12.539 1.00 90.56 84 SER A N 1
ATOM 619 C CA . SER A 1 84 ? -5.886 0.841 12.340 1.00 90.56 84 SER A CA 1
ATOM 620 C C . SER A 1 84 ? -6.720 -0.155 11.509 1.00 90.56 84 SER A C 1
ATOM 622 O O . SER A 1 84 ? -6.232 -0.580 10.462 1.00 90.56 84 SER A O 1
ATOM 624 N N . PRO A 1 85 ? -7.970 -0.509 11.874 1.00 92.50 85 PRO A N 1
ATOM 625 C CA . PRO A 1 85 ? -8.785 -1.397 11.052 1.00 92.50 85 PRO A CA 1
ATOM 626 C C . PRO A 1 85 ? -9.129 -0.775 9.694 1.00 92.50 85 PRO A C 1
ATOM 628 O O . PRO A 1 85 ? -9.137 -1.498 8.706 1.00 92.50 85 PRO A O 1
ATOM 631 N N . LEU A 1 86 ? -9.349 0.543 9.599 1.00 91.69 86 LEU A N 1
ATOM 632 C CA . LEU A 1 86 ? -9.618 1.213 8.318 1.00 91.69 86 LEU A CA 1
ATOM 633 C C . LEU A 1 86 ? -8.450 1.042 7.330 1.00 91.69 86 LEU A C 1
ATOM 635 O O . LEU A 1 86 ? -8.664 0.681 6.171 1.00 91.69 86 LEU A O 1
ATOM 639 N N . LEU A 1 87 ? -7.215 1.238 7.801 1.00 91.00 87 LEU A N 1
ATOM 640 C CA . LEU A 1 87 ? -5.995 1.025 7.019 1.00 91.00 87 LEU A CA 1
ATOM 641 C C . LEU A 1 87 ? -5.855 -0.439 6.596 1.00 91.00 87 LEU A C 1
ATOM 643 O O . LEU A 1 87 ? -5.605 -0.721 5.428 1.00 91.00 87 LEU A O 1
ATOM 647 N N . VAL A 1 88 ? -6.067 -1.376 7.522 1.00 93.94 88 VAL A N 1
ATOM 648 C CA . VAL A 1 88 ? -5.941 -2.811 7.231 1.00 93.94 88 VAL A CA 1
ATOM 649 C C . VAL A 1 88 ? -6.999 -3.283 6.232 1.00 93.94 88 VAL A C 1
ATOM 651 O O . VAL A 1 88 ? -6.673 -4.049 5.331 1.00 93.94 88 VAL A O 1
ATOM 654 N N . TRP A 1 89 ? -8.239 -2.799 6.326 1.00 94.50 89 TRP A N 1
ATOM 655 C CA . TRP A 1 89 ? -9.274 -3.097 5.332 1.00 94.50 89 TRP A CA 1
ATOM 656 C C . TRP A 1 89 ? -8.964 -2.478 3.964 1.00 94.50 89 TRP A C 1
ATOM 658 O O . TRP A 1 89 ? -9.211 -3.117 2.946 1.00 94.50 89 TRP A O 1
ATOM 668 N N . SER A 1 90 ? -8.365 -1.284 3.923 1.00 92.44 90 SER A N 1
ATOM 669 C CA . SER A 1 90 ? -7.882 -0.685 2.668 1.00 92.44 90 SER A CA 1
ATOM 670 C C . SER A 1 90 ? -6.795 -1.547 2.016 1.00 92.44 90 SER A C 1
ATOM 672 O O . SER A 1 90 ? -6.858 -1.821 0.823 1.00 92.44 90 SER A O 1
ATOM 674 N N . LEU A 1 91 ? -5.832 -2.034 2.807 1.00 90.12 91 LEU A N 1
ATOM 675 C CA . LEU A 1 91 ? -4.788 -2.943 2.324 1.00 90.12 91 LEU A CA 1
ATOM 676 C C . LEU A 1 91 ? -5.354 -4.294 1.884 1.00 90.12 91 LEU A C 1
ATOM 678 O O . LEU A 1 91 ? -4.928 -4.822 0.867 1.00 90.12 91 LEU A O 1
ATOM 682 N N . PHE A 1 92 ? -6.349 -4.829 2.591 1.00 91.19 92 PHE A N 1
ATOM 683 C CA . PHE A 1 92 ? -7.050 -6.043 2.174 1.00 91.19 92 PHE A CA 1
ATOM 684 C C . PHE A 1 92 ? -7.684 -5.888 0.789 1.00 91.19 92 PHE A C 1
ATOM 686 O O . PHE A 1 92 ? -7.584 -6.801 -0.022 1.00 91.19 92 PHE A O 1
ATOM 693 N N . VAL A 1 93 ? -8.293 -4.736 0.492 1.00 90.81 93 VAL A N 1
ATOM 694 C CA . VAL A 1 93 ? -8.846 -4.464 -0.843 1.00 90.81 93 VAL A CA 1
ATOM 695 C C . VAL A 1 93 ? -7.750 -4.518 -1.911 1.00 90.81 93 VAL A C 1
ATOM 697 O O . VAL A 1 93 ? -7.966 -5.147 -2.942 1.00 90.81 93 VAL A O 1
ATOM 700 N N . PHE A 1 94 ? -6.567 -3.948 -1.654 1.00 89.31 94 PHE A N 1
ATOM 701 C CA . PHE A 1 94 ? -5.424 -4.076 -2.568 1.00 89.31 94 PHE A CA 1
ATOM 702 C C . PHE A 1 94 ? -4.960 -5.533 -2.723 1.00 89.31 94 PHE A C 1
ATOM 704 O O . PHE A 1 94 ? -4.833 -5.997 -3.850 1.00 89.31 94 PHE A O 1
ATOM 711 N N . GLN A 1 95 ? -4.841 -6.292 -1.627 1.00 85.94 95 GLN A N 1
ATOM 712 C CA . GLN A 1 95 ? -4.481 -7.719 -1.683 1.00 85.94 95 GLN A CA 1
ATOM 713 C C . GLN A 1 95 ? -5.486 -8.559 -2.483 1.00 85.94 95 GLN A C 1
ATOM 715 O O . GLN A 1 95 ? -5.113 -9.534 -3.127 1.00 85.94 95 GLN A O 1
ATOM 720 N N . VAL A 1 96 ? -6.773 -8.204 -2.452 1.00 87.25 96 VAL A N 1
ATOM 721 C CA . VAL A 1 96 ? -7.796 -8.879 -3.265 1.00 87.25 96 VAL A CA 1
ATOM 722 C C . VAL A 1 96 ? -7.589 -8.610 -4.759 1.00 87.25 96 VAL A C 1
ATOM 724 O O . VAL A 1 96 ? -7.878 -9.495 -5.562 1.00 87.25 96 VAL A O 1
ATOM 727 N N . PHE A 1 97 ? -7.092 -7.427 -5.135 1.00 88.44 97 PHE A N 1
ATOM 728 C CA . PHE A 1 97 ? -6.804 -7.087 -6.531 1.00 88.44 97 PHE A CA 1
ATOM 729 C C . PHE A 1 97 ? -5.505 -7.713 -7.048 1.00 88.44 97 PHE A C 1
ATOM 731 O O . PHE A 1 97 ? -5.495 -8.180 -8.184 1.00 88.44 97 PHE A O 1
ATOM 738 N N . ASP A 1 98 ? -4.448 -7.753 -6.233 1.00 84.69 98 ASP A N 1
ATOM 739 C CA . ASP A 1 98 ? -3.157 -8.349 -6.617 1.00 84.69 98 ASP A CA 1
ATOM 740 C C . ASP A 1 98 ? -3.207 -9.889 -6.661 1.00 84.69 98 ASP A C 1
ATOM 742 O O . ASP A 1 98 ? -2.469 -10.527 -7.413 1.00 84.69 98 ASP A O 1
ATOM 746 N N . GLY A 1 99 ? -4.139 -10.495 -5.919 1.00 77.50 99 GLY A N 1
ATOM 747 C CA . GLY A 1 99 ? -4.312 -11.942 -5.842 1.00 77.50 99 GLY A CA 1
ATOM 748 C C . GLY A 1 99 ? -3.457 -12.594 -4.744 1.00 77.50 99 GLY A C 1
ATOM 749 O O . GLY A 1 99 ? -2.656 -11.942 -4.079 1.00 77.50 99 GLY A O 1
ATOM 750 N N . PRO A 1 100 ? -3.668 -13.893 -4.467 1.00 73.12 100 PRO A N 1
ATOM 751 C CA . PRO A 1 100 ? -2.995 -14.565 -3.361 1.00 73.12 100 PRO A CA 1
ATOM 752 C C . PRO A 1 100 ? -1.529 -14.906 -3.675 1.00 73.12 100 PRO A C 1
ATOM 754 O O . PRO A 1 100 ? -1.253 -15.706 -4.565 1.00 73.12 100 PRO A O 1
ATOM 757 N N . ASP A 1 101 ? -0.604 -14.406 -2.849 1.00 69.69 101 ASP A N 1
ATOM 758 C CA . ASP A 1 101 ? 0.839 -14.715 -2.923 1.00 69.69 101 ASP A CA 1
ATOM 759 C C . ASP A 1 101 ? 1.190 -16.178 -2.587 1.00 69.69 101 ASP A C 1
ATOM 761 O O . ASP A 1 101 ? 2.306 -16.640 -2.832 1.00 69.69 101 ASP A O 1
ATOM 765 N N . VAL A 1 102 ? 0.258 -16.923 -1.986 1.00 77.19 102 VAL A N 1
ATOM 766 C CA . VAL A 1 102 ? 0.482 -18.293 -1.511 1.00 77.19 102 VAL A CA 1
ATOM 767 C C . VAL A 1 102 ? -0.368 -19.299 -2.283 1.00 77.19 102 VAL A C 1
ATOM 769 O O . VAL A 1 102 ? -1.588 -19.189 -2.360 1.00 77.19 102 VAL A O 1
ATOM 772 N N . ALA A 1 103 ? 0.270 -20.344 -2.809 1.00 79.19 103 ALA A N 1
ATOM 773 C CA . ALA A 1 103 ? -0.422 -21.482 -3.404 1.00 79.19 103 ALA A CA 1
ATOM 774 C C . ALA A 1 103 ? -0.900 -22.439 -2.296 1.00 79.19 103 ALA A C 1
ATOM 776 O O . ALA A 1 103 ? -0.183 -23.357 -1.899 1.00 79.19 103 ALA A O 1
ATOM 777 N N . ALA A 1 104 ? -2.100 -22.206 -1.764 1.00 81.62 104 ALA A N 1
ATOM 778 C CA . ALA A 1 104 ? -2.719 -23.037 -0.730 1.00 81.62 104 ALA A CA 1
ATOM 779 C C . ALA A 1 104 ? -4.171 -23.415 -1.095 1.00 81.62 104 ALA A C 1
ATOM 781 O O . ALA A 1 104 ? -4.779 -22.761 -1.944 1.00 81.62 104 ALA A O 1
ATOM 782 N N . PRO A 1 105 ? -4.749 -24.458 -0.465 1.00 85.38 105 PRO A N 1
ATOM 783 C CA . PRO A 1 105 ? -6.173 -24.769 -0.581 1.00 85.38 105 PRO A CA 1
ATOM 784 C C . PRO A 1 105 ? -7.058 -23.574 -0.206 1.00 85.38 105 PRO A C 1
ATOM 786 O O . PRO A 1 105 ? -6.675 -22.730 0.612 1.00 85.38 105 PRO A O 1
ATOM 789 N N . TRP A 1 106 ? -8.256 -23.516 -0.792 1.00 80.56 106 TRP A N 1
ATOM 790 C CA . TRP A 1 106 ? -9.148 -22.357 -0.699 1.00 80.56 106 TRP A CA 1
ATOM 791 C C . TRP A 1 106 ? -9.530 -22.008 0.747 1.00 80.56 106 TRP A C 1
ATOM 793 O O . TRP A 1 106 ? -9.627 -20.828 1.079 1.00 80.56 106 TRP A O 1
ATOM 803 N N . GLU A 1 107 ? -9.669 -22.994 1.639 1.00 86.62 107 GLU A N 1
ATOM 804 C CA . GLU A 1 107 ? -10.004 -22.750 3.046 1.00 86.62 107 GLU A CA 1
ATOM 805 C C . GLU A 1 107 ? -8.885 -21.994 3.780 1.00 86.62 107 GLU A C 1
ATOM 807 O O . GLU A 1 107 ? -9.140 -21.070 4.556 1.00 86.62 107 GLU A O 1
ATOM 812 N N . VAL A 1 108 ? -7.631 -22.370 3.513 1.00 86.06 108 VAL A N 1
ATOM 813 C CA . VAL A 1 108 ? -6.444 -21.779 4.148 1.00 86.06 108 VAL A CA 1
ATOM 814 C C . VAL A 1 108 ? -6.200 -20.370 3.613 1.00 86.06 108 VAL A C 1
ATOM 816 O O . VAL A 1 108 ? -5.839 -19.477 4.378 1.00 86.06 108 VAL A O 1
ATOM 819 N N . LEU A 1 109 ? -6.467 -20.150 2.324 1.00 85.69 109 LEU A N 1
ATOM 820 C CA . LEU A 1 109 ? -6.365 -18.841 1.686 1.00 85.69 109 LEU A CA 1
ATOM 821 C C . LEU A 1 109 ? -7.283 -17.804 2.330 1.00 85.69 109 LEU A C 1
ATOM 823 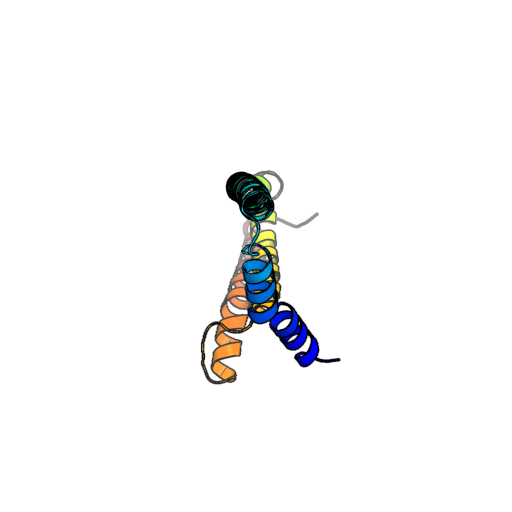O O . LEU A 1 109 ? -6.822 -16.718 2.674 1.00 85.69 109 LEU A O 1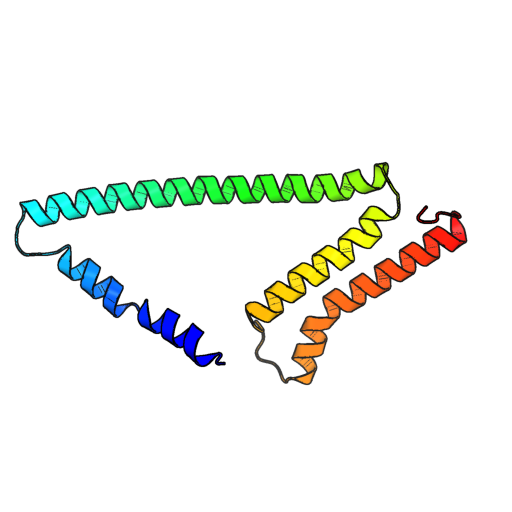
ATOM 827 N N . TYR A 1 110 ? -8.558 -18.133 2.553 1.00 84.81 110 TYR A N 1
ATOM 828 C CA . TYR A 1 110 ? -9.482 -17.198 3.199 1.00 84.81 110 TYR A CA 1
ATOM 829 C C . TYR A 1 110 ? -9.097 -16.908 4.647 1.00 84.81 110 TYR A C 1
ATOM 831 O O . TYR A 1 110 ? -9.179 -15.758 5.077 1.00 84.81 110 TYR A O 1
ATOM 839 N N . ALA A 1 111 ? -8.644 -17.919 5.392 1.00 86.94 111 ALA A N 1
ATOM 840 C CA . ALA A 1 111 ? -8.164 -17.724 6.756 1.00 86.94 111 ALA A CA 1
ATOM 841 C C . ALA A 1 111 ? -6.929 -16.808 6.798 1.00 86.94 111 ALA A C 1
ATOM 843 O O . ALA A 1 111 ? -6.830 -15.951 7.675 1.00 86.94 111 ALA A O 1
ATOM 844 N N . PHE A 1 112 ? -6.021 -16.947 5.831 1.00 85.25 112 PHE A N 1
ATOM 845 C CA . PHE A 1 112 ? -4.832 -16.108 5.721 1.00 85.25 112 PHE A CA 1
ATOM 846 C C . PHE A 1 112 ? -5.182 -14.670 5.315 1.00 85.25 112 PHE A C 1
ATOM 848 O O . PHE A 1 112 ? -4.707 -13.715 5.926 1.00 85.25 112 PHE A O 1
ATOM 855 N N . LEU A 1 113 ? -6.078 -14.516 4.338 1.00 87.38 113 LEU A N 1
ATOM 856 C CA . LEU A 1 113 ? -6.485 -13.220 3.803 1.00 87.38 113 LEU A CA 1
ATOM 857 C C . LEU A 1 113 ? -7.330 -12.413 4.805 1.00 87.38 113 LEU A C 1
ATOM 859 O O . LEU A 1 113 ? -7.115 -11.216 4.982 1.00 87.38 113 LEU A O 1
ATOM 863 N N . LEU A 1 114 ? -8.279 -13.059 5.490 1.00 90.31 114 LEU A N 1
ATOM 864 C CA . LEU A 1 114 ? -9.174 -12.406 6.455 1.00 90.31 114 LEU A CA 1
ATOM 865 C C . LEU A 1 114 ? -8.605 -12.360 7.876 1.00 90.31 114 LEU A C 1
ATOM 867 O O . LEU A 1 114 ? -9.054 -11.541 8.678 1.00 90.31 114 LEU A O 1
ATOM 871 N N . GLY A 1 115 ? -7.622 -13.201 8.205 1.00 89.69 115 GLY A N 1
ATOM 872 C CA . GLY A 1 115 ? -7.049 -13.286 9.548 1.00 89.69 115 GLY A CA 1
ATOM 873 C C . GLY A 1 115 ? -6.499 -11.948 10.042 1.00 89.69 115 GLY A C 1
ATOM 874 O O . GLY A 1 115 ? -6.815 -11.525 11.155 1.00 89.69 115 GLY A O 1
ATOM 875 N N . GLY A 1 116 ? -5.749 -11.233 9.200 1.00 90.62 116 GLY A N 1
ATOM 876 C CA . GLY A 1 116 ? -5.243 -9.893 9.519 1.00 90.62 116 GLY A CA 1
ATOM 877 C C . GLY A 1 116 ? -6.367 -8.879 9.796 1.00 90.62 116 GLY A C 1
ATOM 878 O O . GLY A 1 116 ? -6.473 -8.381 10.919 1.00 90.62 116 GLY A O 1
ATOM 879 N N . PRO A 1 117 ? -7.254 -8.597 8.824 1.00 93.56 117 PRO A N 1
ATOM 880 C CA . PRO A 1 117 ? -8.348 -7.638 8.996 1.00 93.56 117 PRO A CA 1
ATOM 881 C C . PRO A 1 117 ? -9.293 -7.958 10.155 1.00 93.56 117 PRO A C 1
ATOM 883 O O . PRO A 1 117 ? -9.663 -7.058 10.918 1.00 93.56 117 PRO A O 1
ATOM 886 N N . LEU A 1 118 ? -9.666 -9.228 10.336 1.00 94.56 118 LEU A N 1
ATOM 887 C CA . LEU A 1 118 ? -10.597 -9.628 11.391 1.00 94.56 118 LEU A CA 1
ATOM 888 C C . LEU A 1 118 ? -9.985 -9.490 12.786 1.00 94.56 118 LEU A C 1
ATOM 890 O O . LEU A 1 118 ? -10.648 -8.972 13.685 1.00 94.56 118 LEU A O 1
ATOM 894 N N . THR A 1 119 ? -8.729 -9.904 12.975 1.00 95.00 119 THR A N 1
ATOM 895 C CA . THR A 1 119 ? -8.059 -9.797 14.282 1.00 95.00 119 THR A CA 1
ATOM 896 C C . THR A 1 119 ? -7.862 -8.342 14.694 1.00 95.00 119 THR A C 1
ATOM 898 O O . THR A 1 119 ? -8.191 -7.981 15.826 1.00 95.00 119 THR A O 1
ATOM 901 N N . VAL A 1 120 ? -7.428 -7.478 13.772 1.00 94.50 120 VAL A N 1
ATOM 902 C CA . VAL A 1 120 ? -7.256 -6.040 14.035 1.00 94.50 120 VAL A CA 1
ATOM 903 C C . VAL A 1 120 ? -8.595 -5.365 14.335 1.00 94.50 120 VAL A C 1
ATOM 905 O O . VAL A 1 120 ? -8.694 -4.573 15.273 1.00 94.50 120 VAL A O 1
ATOM 908 N N . THR A 1 121 ? -9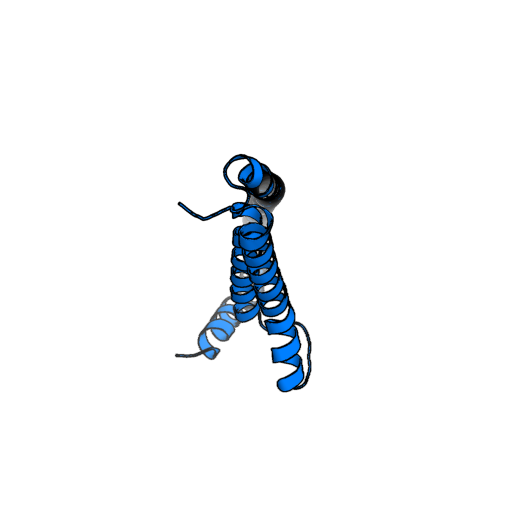.655 -5.716 13.603 1.00 94.62 121 THR A N 1
ATOM 909 C CA . THR A 1 121 ? -11.006 -5.192 13.864 1.00 94.62 121 THR A CA 1
ATOM 910 C C . THR A 1 121 ? -11.520 -5.630 15.237 1.00 94.62 121 THR A C 1
ATOM 912 O O . THR A 1 121 ? -12.048 -4.809 15.989 1.00 94.62 121 THR A O 1
ATOM 915 N N . ALA A 1 122 ? -11.330 -6.899 15.611 1.00 95.12 122 ALA A N 1
ATOM 916 C CA . ALA A 1 122 ? -11.714 -7.403 16.927 1.00 95.12 122 ALA A CA 1
ATOM 917 C C . ALA A 1 122 ? -10.960 -6.681 18.057 1.00 95.12 122 ALA A C 1
ATOM 919 O O . ALA A 1 122 ? -11.575 -6.278 19.049 1.00 95.12 122 ALA A O 1
ATOM 920 N N . LEU A 1 123 ? -9.653 -6.461 17.881 1.00 94.31 123 LEU A N 1
ATOM 921 C CA . LEU A 1 123 ? -8.818 -5.734 18.836 1.00 94.31 123 LEU A CA 1
ATOM 922 C C . LEU A 1 123 ? -9.265 -4.271 18.976 1.00 94.31 123 LEU A C 1
ATOM 924 O O . LEU A 1 123 ? -9.396 -3.770 20.090 1.00 94.31 123 LEU A O 1
ATOM 928 N N . SER A 1 124 ? -9.570 -3.609 17.857 1.00 92.50 124 SER A N 1
ATOM 929 C CA . SER A 1 124 ? -10.096 -2.241 17.832 1.00 92.50 124 SER A CA 1
ATOM 930 C C . SER A 1 124 ? -11.417 -2.123 18.597 1.00 92.50 124 SER A C 1
ATOM 932 O O . SER A 1 124 ? -11.553 -1.281 19.486 1.00 92.50 124 SER A O 1
ATOM 934 N N . VAL A 1 125 ? -12.378 -3.017 18.334 1.00 92.44 125 VAL A N 1
ATOM 935 C CA . VAL A 1 125 ? -13.667 -3.038 19.045 1.00 92.44 125 VAL A CA 1
ATOM 936 C C . VAL A 1 125 ? -13.470 -3.294 20.539 1.00 92.44 125 VAL A C 1
ATOM 938 O O . VAL A 1 125 ? -14.150 -2.674 21.363 1.00 92.44 125 VAL A O 1
ATOM 941 N N . TRP A 1 126 ? -12.552 -4.190 20.909 1.00 93.44 126 TRP A N 1
ATOM 942 C CA . TRP A 1 126 ? -12.224 -4.449 22.308 1.00 93.44 126 TRP A CA 1
ATOM 943 C C . TRP A 1 126 ? -11.626 -3.219 22.994 1.00 93.44 126 TRP A C 1
ATOM 945 O O . TRP A 1 126 ? -12.075 -2.871 24.087 1.00 93.44 126 TRP A O 1
ATOM 955 N N . GLU A 1 127 ? -10.693 -2.519 22.349 1.00 91.19 127 GLU A N 1
ATOM 956 C CA . GLU A 1 127 ? -10.069 -1.323 22.919 1.00 91.19 127 GLU A CA 1
ATOM 957 C C . GLU A 1 127 ? -11.082 -0.179 23.059 1.00 91.19 127 GLU A C 1
ATOM 959 O O . GLU A 1 127 ? -11.164 0.440 24.117 1.00 91.19 127 GLU A O 1
ATOM 964 N N . VAL A 1 128 ? -11.959 0.038 22.071 1.00 88.94 128 VAL A N 1
ATOM 965 C CA . VAL A 1 128 ? -13.061 1.013 22.183 1.00 88.94 128 VAL A CA 1
ATOM 966 C C . VAL A 1 128 ? -13.994 0.656 23.345 1.00 88.94 128 VAL A C 1
ATOM 968 O O . VAL A 1 128 ? -14.364 1.523 24.140 1.00 88.94 128 VAL A O 1
ATOM 971 N N . ARG A 1 129 ? -14.360 -0.626 23.494 1.00 87.06 129 ARG A N 1
ATOM 972 C CA . ARG A 1 129 ? -15.177 -1.096 24.627 1.00 87.06 129 ARG A CA 1
ATOM 973 C C . ARG A 1 129 ? -14.465 -0.881 25.963 1.00 87.06 129 ARG A C 1
ATOM 975 O O . ARG A 1 129 ? -15.101 -0.438 26.919 1.00 87.06 129 ARG A O 1
ATOM 982 N N . ARG A 1 130 ? -13.163 -1.161 26.034 1.00 87.25 130 ARG A N 1
ATOM 983 C CA . ARG A 1 130 ? -12.328 -0.968 27.225 1.00 87.25 130 ARG A CA 1
ATOM 984 C C . ARG A 1 130 ? -12.224 0.510 27.599 1.00 87.25 130 ARG A C 1
ATOM 986 O O . ARG A 1 130 ? -12.426 0.841 28.767 1.00 87.25 130 ARG A O 1
ATOM 993 N N . LEU A 1 131 ? -11.979 1.388 26.627 1.00 88.00 131 LEU A N 1
ATOM 994 C CA . LEU A 1 131 ? -11.896 2.837 26.821 1.00 88.00 131 LEU A CA 1
ATOM 995 C C . LEU A 1 131 ? -13.228 3.414 27.301 1.00 88.00 131 LEU A C 1
ATOM 997 O O . LEU A 1 131 ? -13.269 4.158 28.282 1.00 88.00 131 LEU A O 1
ATOM 1001 N N . ARG A 1 132 ? -14.333 2.978 26.693 1.00 85.31 132 ARG A N 1
ATOM 1002 C CA . ARG A 1 132 ? -15.679 3.361 27.123 1.00 85.31 132 ARG A CA 1
ATOM 1003 C C . ARG A 1 132 ? -15.993 2.877 28.540 1.00 85.31 132 ARG A C 1
ATOM 1005 O O . ARG A 1 132 ? -16.526 3.640 29.336 1.00 85.31 132 ARG A O 1
ATOM 1012 N N . SER A 1 133 ? -15.662 1.627 28.864 1.00 85.88 133 SER A N 1
ATOM 1013 C CA . SER A 1 133 ? -16.004 1.020 30.156 1.00 85.88 133 SER A CA 1
ATOM 1014 C C . SER A 1 133 ? -15.140 1.508 31.318 1.00 85.88 133 SER A C 1
ATOM 1016 O O . SER A 1 133 ? -15.637 1.533 32.441 1.00 85.88 133 SER A O 1
ATOM 1018 N N . ARG A 1 134 ? -13.859 1.829 31.094 1.00 83.44 134 ARG A N 1
ATOM 1019 C CA . ARG A 1 134 ? -12.928 2.200 32.176 1.00 83.44 134 ARG A CA 1
ATOM 1020 C C . ARG A 1 134 ? -12.643 3.692 32.279 1.00 83.44 134 ARG A C 1
ATOM 1022 O O . ARG A 1 134 ? -12.348 4.151 33.375 1.00 83.44 134 ARG A O 1
ATOM 1029 N N . TYR A 1 135 ? -12.737 4.427 31.175 1.00 83.06 135 TYR A N 1
ATOM 1030 C CA . TYR A 1 135 ? -12.375 5.847 31.123 1.00 83.06 135 TYR A CA 1
ATOM 1031 C C . TYR A 1 135 ? -13.554 6.745 30.721 1.00 83.06 135 TYR A C 1
ATOM 1033 O O . TYR A 1 135 ? -13.402 7.960 30.673 1.00 83.06 135 TYR A O 1
ATOM 1041 N N . GLY A 1 136 ? -14.735 6.172 30.444 1.00 80.06 136 GLY A N 1
ATOM 1042 C CA . GLY A 1 136 ? -15.952 6.931 30.131 1.00 80.06 136 GLY A CA 1
ATOM 1043 C C . GLY A 1 136 ? -15.901 7.688 28.800 1.00 80.06 136 GLY A C 1
ATOM 1044 O O . GLY A 1 136 ? -16.733 8.556 28.557 1.00 80.06 136 GLY A O 1
ATOM 1045 N N . ILE A 1 137 ? -14.932 7.376 27.936 1.00 78.94 137 ILE A N 1
ATOM 1046 C CA . ILE A 1 137 ? -14.714 8.076 26.669 1.00 78.94 137 ILE A CA 1
ATOM 1047 C C . ILE A 1 137 ? -15.772 7.625 25.658 1.00 78.94 137 ILE A C 1
ATOM 1049 O O . ILE A 1 137 ? -15.908 6.434 25.367 1.00 78.94 137 ILE A O 1
ATOM 1053 N N . THR A 1 138 ? -16.511 8.581 25.101 1.00 74.62 138 THR A N 1
ATOM 1054 C CA . THR A 1 138 ? -17.516 8.361 24.052 1.00 74.62 138 THR A CA 1
ATOM 1055 C C . THR A 1 138 ? -17.219 9.256 22.856 1.00 74.62 138 THR A C 1
ATOM 1057 O O . THR A 1 138 ? -16.892 10.422 23.061 1.00 74.62 138 THR A O 1
ATOM 1060 N N . LEU A 1 139 ? -17.375 8.738 21.631 1.00 64.38 139 LEU A N 1
ATOM 1061 C CA . LEU A 1 139 ? -17.420 9.568 20.420 1.00 64.38 139 LEU A CA 1
ATOM 1062 C C . LEU A 1 139 ? -18.619 10.509 20.551 1.00 64.38 139 LEU A C 1
ATOM 1064 O O . LEU A 1 139 ? -19.751 10.030 20.668 1.00 64.38 139 LEU A O 1
ATOM 1068 N N . ARG A 1 140 ? -18.367 11.814 20.601 1.00 65.50 140 ARG A N 1
ATOM 1069 C CA . ARG A 1 140 ? -19.397 12.848 20.671 1.00 65.50 140 ARG A CA 1
ATOM 1070 C C . ARG A 1 140 ? -19.231 13.821 19.522 1.00 65.50 140 ARG A C 1
ATOM 1072 O O . ARG A 1 140 ? -18.062 14.097 19.178 1.00 65.50 140 ARG A O 1
#

Radius of gyration: 24.86 Å; chains: 1; bounding box: 44×40×73 Å

Foldseek 3Di:
DDPVVVVVVVCVVDPVVVVVVVVVCVDPDPVSVVVSVVVVVVVVVVVVVVVVVVVVVVVVVVVVVVVVQVCVCVVPVLSVLVVQLVVLVVVLVVCVVVDDPDDDPPVVRCCVSCVRNVVSNVVSVVVVVVCCVPVVDDDD

Secondary structure (DSSP, 8-state):
--HHHHHHHHHHT-HHHHHHHHHHHT-S-HHHHHHHHHHHHHHHHHHHHHHHHHHHHHHHHHHHHHHHHHHHHHH-TTHHHHHHHHHHHHHHHHHHHH--SS---HHHHHHHHHHHHHHHHHHHHHHHHHHHHHH-----

Organism: NCBI:txid943816